Protein AF-A0A258BS62-F1 (afdb_monomer_lite)

Secondary structure (DSSP, 8-state):
-EEEEEE--TTSSSPEEEEEEE-SS-TT-EEEEE-----S----

Radius of gyration: 14.08 Å; chains: 1; bounding box: 26×21×42 Å

pLDDT: mean 81.87, std 12.54, range [49.88, 93.44]

Structure (mmCIF, N/CA/C/O backbone):
data_AF-A0A258BS62-F1
#
_entry.id   AF-A0A258BS62-F1
#
loop_
_atom_site.group_PDB
_atom_site.id
_atom_site.type_symbol
_atom_site.label_atom_id
_atom_site.label_alt_id
_atom_site.label_comp_id
_atom_site.label_asym_id
_atom_site.label_entity_id
_atom_site.label_seq_id
_atom_site.pdbx_PDB_ins_code
_atom_site.Cartn_x
_atom_site.Cartn_y
_atom_site.Cartn_z
_atom_site.occupancy
_atom_site.B_iso_or_equiv
_atom_site.auth_seq_id
_atom_site.auth_comp_id
_atom_site.auth_asym_id
_atom_site.auth_atom_id
_atom_site.pdbx_PDB_model_num
ATOM 1 N N . ASP A 1 1 ? 9.937 3.775 -7.729 1.00 87.75 1 ASP A N 1
ATOM 2 C CA . ASP A 1 1 ? 9.456 4.883 -6.873 1.00 87.75 1 ASP A CA 1
ATOM 3 C C . ASP A 1 1 ? 8.605 4.368 -5.722 1.00 87.75 1 ASP A C 1
ATOM 5 O O . ASP A 1 1 ? 8.175 3.216 -5.769 1.00 87.75 1 ASP A O 1
ATOM 9 N N . TYR A 1 2 ? 8.374 5.188 -4.691 1.00 90.00 2 TYR A N 1
ATOM 10 C CA . TYR A 1 2 ? 7.421 4.855 -3.629 1.00 90.00 2 TYR A CA 1
ATOM 11 C C . TYR A 1 2 ? 6.562 6.057 -3.233 1.00 90.00 2 TYR A C 1
ATOM 13 O O . TYR A 1 2 ? 6.998 7.204 -3.323 1.00 90.00 2 TYR A O 1
ATOM 21 N N . VAL A 1 3 ? 5.342 5.773 -2.784 1.00 91.44 3 VAL A N 1
ATOM 22 C CA . VAL A 1 3 ? 4.382 6.760 -2.281 1.00 91.44 3 VAL A CA 1
ATOM 23 C C . VAL A 1 3 ? 3.892 6.291 -0.919 1.00 91.44 3 VAL A C 1
ATOM 25 O O . VAL A 1 3 ? 3.461 5.147 -0.776 1.00 91.44 3 VAL A O 1
ATOM 28 N N . SER A 1 4 ? 3.952 7.162 0.084 1.00 91.38 4 SER A N 1
ATOM 29 C CA . SER A 1 4 ? 3.338 6.918 1.389 1.00 91.38 4 SER A CA 1
ATOM 30 C C . SER A 1 4 ? 1.920 7.484 1.414 1.00 91.38 4 SER A C 1
ATOM 32 O O . SER A 1 4 ? 1.663 8.584 0.929 1.00 91.38 4 SER A O 1
ATOM 34 N N . LEU A 1 5 ? 0.984 6.714 1.966 1.00 90.06 5 LEU A N 1
ATOM 35 C CA . LEU A 1 5 ? -0.424 7.077 2.070 1.00 90.06 5 LEU A CA 1
ATOM 36 C C . LEU A 1 5 ? -0.921 6.834 3.493 1.00 90.06 5 LEU A C 1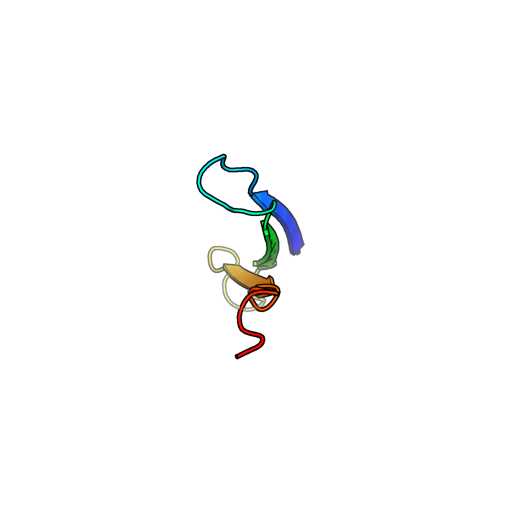
ATOM 38 O O . LEU A 1 5 ? -0.544 5.865 4.159 1.00 90.06 5 LEU A O 1
ATOM 42 N N . GLN A 1 6 ? -1.813 7.707 3.943 1.00 89.06 6 GLN A N 1
ATOM 43 C CA . GLN A 1 6 ? -2.564 7.528 5.174 1.00 89.06 6 GLN A CA 1
ATOM 44 C C . GLN A 1 6 ? -4.042 7.444 4.814 1.00 89.06 6 GLN A C 1
ATOM 46 O O . GLN A 1 6 ? -4.579 8.353 4.193 1.00 89.06 6 GLN A O 1
ATOM 51 N N . LEU A 1 7 ? -4.670 6.333 5.181 1.00 86.12 7 LEU A N 1
ATOM 52 C CA . LEU A 1 7 ? -6.101 6.120 5.037 1.00 86.12 7 LEU A CA 1
ATOM 53 C C . LEU A 1 7 ? -6.744 6.459 6.378 1.00 86.12 7 LEU A C 1
ATOM 55 O O . LEU A 1 7 ? -6.689 5.659 7.318 1.00 86.12 7 LEU A O 1
ATOM 59 N N . ASP A 1 8 ? -7.294 7.662 6.483 1.00 84.81 8 ASP A N 1
ATOM 60 C CA . ASP A 1 8 ? -8.168 8.050 7.578 1.00 84.81 8 ASP A CA 1
ATOM 61 C C . ASP A 1 8 ? -9.621 7.897 7.123 1.00 84.81 8 ASP A C 1
ATOM 63 O O . ASP A 1 8 ? -10.146 8.661 6.325 1.00 84.81 8 ASP A O 1
ATOM 67 N N . ASP A 1 9 ? -10.271 6.845 7.599 1.00 83.44 9 ASP A N 1
ATOM 68 C CA . ASP A 1 9 ? -11.699 6.653 7.397 1.00 83.44 9 ASP A CA 1
ATOM 69 C C . ASP A 1 9 ? -12.328 6.446 8.778 1.00 83.44 9 ASP A C 1
ATOM 71 O O . ASP A 1 9 ? -11.755 5.711 9.592 1.00 83.44 9 ASP A O 1
ATOM 75 N N . PRO A 1 10 ? -13.475 7.078 9.082 1.00 82.56 10 PRO A N 1
ATOM 76 C CA . PRO A 1 10 ? -14.147 6.915 10.370 1.00 82.56 10 PRO A CA 1
ATOM 77 C C . PRO A 1 10 ? -14.591 5.468 10.653 1.00 82.56 10 PRO A C 1
ATOM 79 O O . PRO A 1 10 ? -14.876 5.133 11.801 1.00 82.56 10 PRO A O 1
ATOM 82 N N . THR A 1 11 ? -14.636 4.593 9.642 1.00 84.19 11 THR A N 1
ATOM 83 C CA . THR A 1 11 ? -14.878 3.149 9.799 1.00 84.19 11 THR A CA 1
ATOM 84 C C . THR A 1 11 ? -13.656 2.384 10.313 1.00 84.19 11 THR A C 1
ATOM 86 O O . THR A 1 11 ? -13.801 1.276 10.840 1.00 84.19 11 THR A O 1
ATOM 89 N N . PHE A 1 12 ? -12.449 2.953 10.216 1.00 79.31 12 PHE A N 1
ATOM 90 C CA . PHE A 1 12 ? -11.249 2.377 10.810 1.00 79.31 12 PHE A CA 1
ATOM 91 C C . PHE A 1 12 ? -11.099 2.853 12.254 1.00 79.31 12 PHE A C 1
ATOM 93 O O . PHE A 1 12 ? -11.168 4.040 12.551 1.00 79.31 12 PHE A O 1
ATOM 100 N N . GLN A 1 13 ? -10.801 1.928 13.170 1.00 79.00 13 GLN A N 1
ATOM 101 C CA . GLN A 1 13 ? -10.542 2.292 14.572 1.00 79.00 13 GLN A CA 1
ATOM 102 C C . GLN A 1 13 ? -9.310 3.190 14.746 1.00 79.00 13 GLN A C 1
ATOM 104 O O . GLN A 1 13 ? -9.147 3.841 15.773 1.00 79.00 13 GLN A O 1
ATOM 109 N N . GLN A 1 14 ? -8.427 3.197 13.753 1.00 82.62 14 GLN A N 1
ATOM 110 C CA . GLN A 1 14 ? -7.243 4.035 13.699 1.00 82.62 14 GLN A CA 1
ATOM 111 C C . GLN A 1 14 ? -6.830 4.229 12.236 1.00 82.62 14 GLN A C 1
ATOM 113 O O . GLN A 1 14 ? -7.010 3.304 11.437 1.00 82.62 14 GLN A O 1
ATOM 118 N N . PRO A 1 15 ? -6.223 5.377 11.888 1.00 83.94 15 PRO A N 1
ATOM 119 C CA . PRO A 1 15 ? -5.703 5.608 10.548 1.00 83.94 15 PRO A CA 1
ATOM 120 C C . PRO A 1 15 ? -4.736 4.500 10.123 1.00 83.94 15 PRO A C 1
ATOM 122 O O . PRO A 1 15 ? -3.844 4.102 10.883 1.00 83.94 15 PRO A O 1
ATOM 125 N N . ILE A 1 16 ? -4.899 4.002 8.899 1.00 86.69 16 ILE A N 1
ATOM 126 C CA . ILE A 1 16 ? -4.033 2.963 8.341 1.00 86.69 16 ILE A CA 1
ATOM 127 C C . ILE A 1 16 ? -2.922 3.635 7.546 1.00 86.69 16 ILE A C 1
ATOM 129 O O . ILE A 1 16 ? -3.172 4.455 6.667 1.00 86.69 16 ILE A O 1
ATOM 133 N N . ARG A 1 17 ? -1.677 3.258 7.835 1.00 88.44 17 ARG A N 1
ATOM 134 C CA . ARG A 1 17 ? -0.521 3.681 7.044 1.00 88.44 17 ARG A CA 1
ATOM 135 C C . ARG A 1 17 ? -0.214 2.625 5.997 1.00 88.44 17 ARG A C 1
ATOM 137 O O . ARG A 1 17 ? 0.033 1.465 6.336 1.00 88.44 17 ARG A O 1
ATOM 144 N N . ALA A 1 18 ? -0.214 3.049 4.744 1.00 91.44 18 ALA A N 1
ATOM 145 C CA . ALA A 1 18 ? 0.088 2.215 3.599 1.00 91.44 18 ALA A CA 1
ATOM 146 C C . ALA A 1 18 ? 1.214 2.839 2.776 1.00 91.44 18 ALA A C 1
ATOM 148 O O . ALA A 1 18 ? 1.417 4.050 2.778 1.00 91.44 18 ALA A O 1
ATOM 149 N N . ASN A 1 19 ? 1.951 2.000 2.066 1.00 92.38 19 ASN A N 1
ATOM 150 C CA . ASN A 1 19 ? 2.988 2.428 1.146 1.00 92.38 19 ASN A CA 1
ATOM 151 C C . ASN A 1 19 ? 2.789 1.690 -0.170 1.00 92.38 19 ASN A C 1
ATOM 153 O O . ASN A 1 19 ? 2.636 0.469 -0.180 1.00 92.38 19 ASN A O 1
ATOM 157 N N . LEU A 1 20 ? 2.784 2.437 -1.265 1.00 93.44 20 LEU A N 1
ATOM 158 C CA . LEU A 1 20 ? 2.786 1.898 -2.612 1.00 93.44 20 LEU A CA 1
ATOM 159 C C . LEU A 1 20 ? 4.223 1.904 -3.124 1.00 93.44 20 LEU A C 1
ATOM 161 O O . LEU A 1 20 ? 4.864 2.953 -3.155 1.00 93.44 20 LEU A O 1
ATOM 165 N N . PHE A 1 21 ? 4.716 0.745 -3.540 1.00 93.06 21 PHE A N 1
ATOM 166 C CA . PHE A 1 21 ? 6.016 0.603 -4.188 1.00 93.06 21 PHE A CA 1
ATOM 167 C C . PHE A 1 21 ? 5.798 0.271 -5.658 1.00 93.06 21 PHE A C 1
ATOM 169 O O . PHE A 1 21 ? 5.126 -0.708 -5.980 1.00 93.06 21 PHE A O 1
ATOM 176 N N . GLN A 1 22 ? 6.329 1.100 -6.549 1.00 92.56 22 GLN A N 1
ATOM 177 C CA . GLN A 1 22 ? 6.220 0.870 -7.984 1.00 92.56 22 GLN A CA 1
ATOM 178 C C . GLN A 1 22 ? 7.106 -0.309 -8.382 1.00 92.56 22 GLN A C 1
ATOM 180 O O . GLN A 1 22 ? 8.266 -0.380 -7.963 1.00 92.56 22 GLN A O 1
ATOM 185 N N . SER A 1 23 ? 6.564 -1.214 -9.192 1.00 90.38 23 SER A N 1
ATOM 186 C CA . SER A 1 23 ? 7.299 -2.399 -9.628 1.00 90.38 23 SER A CA 1
ATOM 187 C C . SER A 1 23 ? 8.445 -2.000 -10.563 1.00 90.38 23 SER A C 1
ATOM 189 O O . SER A 1 23 ? 8.283 -1.088 -11.380 1.00 90.38 23 SER A O 1
ATOM 191 N N . PRO A 1 24 ? 9.608 -2.664 -10.463 1.00 85.06 24 PRO A N 1
ATOM 192 C CA . PRO A 1 24 ? 10.747 -2.368 -11.327 1.00 85.06 24 PRO A CA 1
ATOM 193 C C . PRO A 1 24 ? 10.497 -2.783 -12.785 1.00 85.06 24 PRO A C 1
ATOM 195 O O . PRO A 1 24 ? 10.992 -2.117 -13.691 1.00 85.06 24 PRO A O 1
ATOM 198 N N . ASP A 1 25 ? 9.693 -3.829 -13.001 1.00 88.88 25 ASP A N 1
ATOM 199 C CA . ASP A 1 25 ? 9.432 -4.402 -14.329 1.00 88.88 25 ASP A CA 1
ATOM 200 C C . ASP A 1 25 ? 8.225 -3.763 -15.034 1.00 88.88 25 ASP A C 1
ATOM 202 O O . ASP A 1 25 ? 8.193 -3.664 -16.259 1.00 88.88 25 ASP A O 1
ATOM 206 N N . ASP A 1 26 ? 7.243 -3.288 -14.264 1.00 89.44 26 ASP A N 1
ATOM 207 C CA . ASP A 1 26 ? 6.034 -2.641 -14.773 1.00 89.44 26 ASP A CA 1
ATOM 208 C C . ASP A 1 26 ? 5.717 -1.380 -13.961 1.00 89.44 26 ASP A C 1
ATOM 210 O O . ASP A 1 26 ? 5.267 -1.431 -12.816 1.00 89.44 26 ASP A O 1
ATOM 214 N N . LYS A 1 27 ? 5.911 -0.216 -14.589 1.00 83.94 27 LYS A N 1
ATOM 215 C CA . LYS A 1 27 ? 5.648 1.094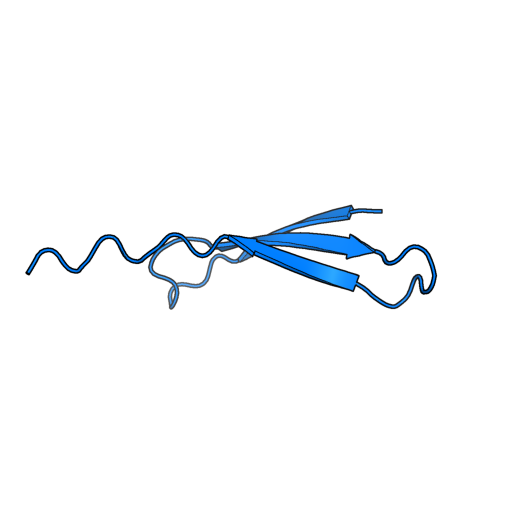 -13.976 1.00 83.94 27 LYS A CA 1
ATOM 216 C C . LYS A 1 27 ? 4.162 1.360 -13.713 1.00 83.94 27 LYS A C 1
ATOM 218 O O . LYS A 1 27 ? 3.842 2.286 -12.966 1.00 83.94 27 LYS A O 1
ATOM 223 N N . SER A 1 28 ? 3.256 0.595 -14.314 1.00 87.31 28 SER A N 1
ATOM 224 C CA . SER A 1 28 ? 1.822 0.667 -14.024 1.00 87.31 28 SER A CA 1
ATOM 225 C C . SER A 1 28 ? 1.415 -0.213 -12.838 1.00 87.31 28 SER A C 1
ATOM 227 O O . SER A 1 28 ? 0.374 0.030 -12.226 1.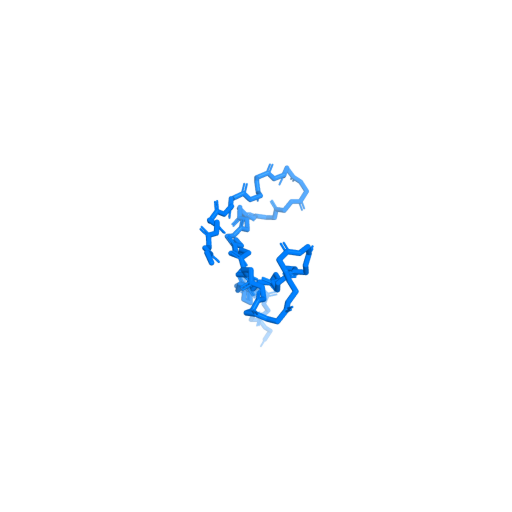00 87.31 28 SER A O 1
ATOM 229 N N . ALA A 1 29 ? 2.261 -1.174 -12.454 1.00 90.38 29 ALA A N 1
ATOM 230 C CA . ALA A 1 29 ? 2.020 -2.073 -11.339 1.00 90.38 29 ALA A CA 1
ATOM 231 C C . ALA A 1 29 ? 2.606 -1.523 -10.032 1.00 90.38 29 ALA A C 1
ATOM 233 O O . ALA A 1 29 ? 3.789 -1.183 -9.940 1.00 90.38 29 ALA A O 1
ATOM 234 N N . TRP A 1 30 ? 1.785 -1.506 -8.983 1.00 93.19 30 TRP A N 1
ATOM 235 C CA . TRP A 1 30 ? 2.174 -1.038 -7.655 1.00 93.19 30 TRP A CA 1
ATOM 236 C C . TRP A 1 30 ? 1.877 -2.095 -6.593 1.00 93.19 30 TRP A C 1
ATOM 238 O O . TRP A 1 30 ? 0.768 -2.622 -6.518 1.00 93.19 30 TRP A O 1
ATOM 248 N N . GLY A 1 31 ? 2.859 -2.375 -5.738 1.00 92.25 31 GLY A N 1
ATOM 249 C CA . GLY A 1 31 ? 2.691 -3.205 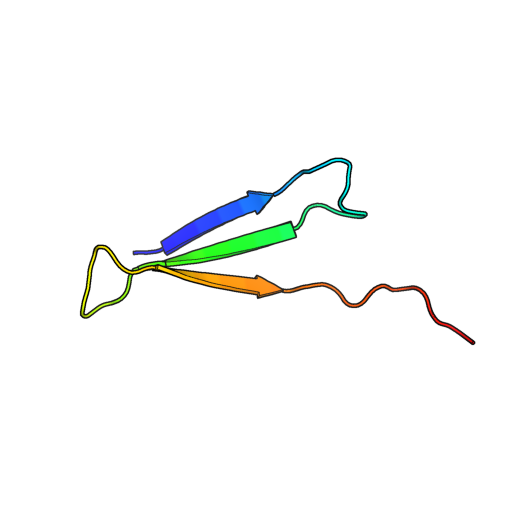-4.550 1.00 92.25 31 GLY A CA 1
ATOM 250 C C . GLY A 1 31 ? 2.199 -2.373 -3.369 1.00 92.25 31 GLY A C 1
ATOM 251 O O . GLY A 1 31 ? 2.885 -1.444 -2.944 1.00 92.25 31 GLY A O 1
ATOM 252 N N . LEU A 1 32 ? 1.025 -2.707 -2.824 1.00 91.94 32 LEU A N 1
ATOM 253 C CA . LEU A 1 32 ? 0.469 -2.077 -1.623 1.00 91.94 32 LEU A CA 1
ATOM 254 C C . LEU A 1 32 ? 0.945 -2.802 -0.364 1.00 91.94 32 LEU A C 1
ATOM 256 O O . LEU A 1 32 ? 0.542 -3.932 -0.092 1.00 91.94 32 LEU A O 1
ATOM 260 N N . HIS A 1 33 ? 1.779 -2.135 0.429 1.00 90.31 33 HIS A N 1
ATOM 261 C CA . HIS A 1 33 ? 2.294 -2.638 1.697 1.00 90.31 33 HIS A CA 1
ATOM 262 C C . HIS A 1 33 ? 1.709 -1.831 2.858 1.00 90.31 33 HIS A C 1
ATOM 264 O O . HIS A 1 33 ? 1.988 -0.641 3.012 1.00 90.31 33 HIS A O 1
ATOM 270 N N . TRP A 1 34 ? 0.927 -2.485 3.713 1.00 89.06 34 TRP A N 1
ATOM 271 C CA . TRP A 1 34 ? 0.371 -1.885 4.926 1.00 89.06 34 TRP A CA 1
ATOM 272 C C . TRP A 1 34 ? 0.587 -2.785 6.143 1.00 89.06 34 TRP A C 1
ATOM 274 O O . TRP A 1 34 ? 0.531 -4.010 6.055 1.00 89.06 34 TRP A O 1
ATOM 284 N N . ASN A 1 35 ? 0.829 -2.178 7.301 1.00 74.00 35 ASN A N 1
ATOM 285 C CA . ASN A 1 35 ? 0.888 -2.911 8.561 1.00 74.00 35 ASN A CA 1
ATOM 286 C C . ASN A 1 35 ? -0.454 -2.739 9.264 1.00 74.00 35 ASN A C 1
ATOM 288 O O . ASN A 1 35 ? -0.759 -1.659 9.772 1.00 74.00 35 ASN A O 1
ATOM 292 N N . ARG A 1 36 ? -1.266 -3.799 9.303 1.00 71.19 36 ARG A N 1
ATOM 293 C CA . ARG A 1 36 ? -2.429 -3.817 10.191 1.00 71.19 36 ARG A CA 1
ATOM 294 C C . ARG A 1 36 ? -1.920 -4.034 11.604 1.00 71.19 36 ARG A C 1
ATOM 296 O O . ARG A 1 36 ? -1.444 -5.118 11.926 1.00 71.19 36 ARG A O 1
ATOM 303 N N . LEU A 1 37 ? -2.000 -2.995 12.434 1.00 65.00 37 LEU A N 1
ATOM 304 C CA . LEU A 1 37 ? -1.779 -3.167 13.863 1.00 65.00 37 LEU A CA 1
ATOM 305 C C . LEU A 1 37 ? -2.793 -4.215 14.355 1.00 65.00 37 LEU A C 1
ATOM 307 O O . LEU A 1 37 ? -3.983 -4.084 14.047 1.00 65.00 37 LEU A O 1
ATOM 311 N N . PRO A 1 38 ? -2.346 -5.288 15.034 1.00 61.31 38 PRO A N 1
ATOM 312 C CA . PRO A 1 38 ? -3.268 -6.257 15.602 1.00 61.31 38 PRO A CA 1
ATOM 313 C C . PRO A 1 38 ? -4.217 -5.493 16.519 1.00 61.31 38 PRO A C 1
ATOM 315 O O . PRO A 1 38 ? -3.767 -4.650 17.301 1.00 61.31 38 PRO A O 1
ATOM 318 N N . LYS A 1 39 ? -5.527 -5.746 16.389 1.00 58.81 39 LYS A N 1
ATOM 319 C CA . LYS A 1 39 ? -6.530 -5.201 17.308 1.00 58.81 39 LYS A CA 1
ATOM 320 C C . LYS A 1 39 ? -6.024 -5.469 18.723 1.00 58.81 39 LYS A C 1
ATOM 322 O O . LYS A 1 39 ? -5.959 -6.620 19.146 1.00 58.81 39 LYS A O 1
ATOM 327 N N . ARG A 1 40 ? -5.627 -4.424 19.452 1.00 59.84 40 ARG A N 1
ATOM 328 C CA . ARG A 1 40 ? -5.354 -4.533 2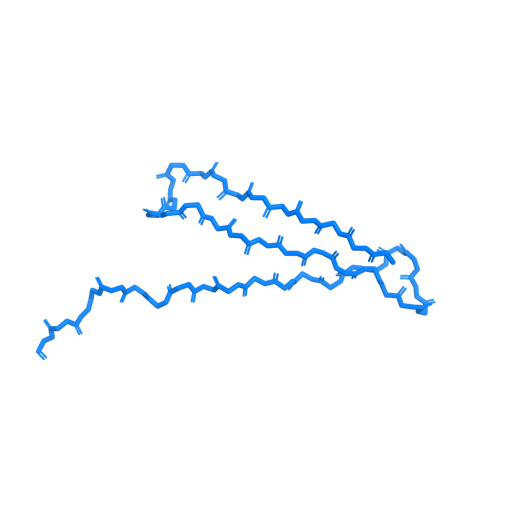0.885 1.00 59.84 40 ARG A CA 1
ATOM 329 C C . ARG A 1 40 ? -6.718 -4.681 21.556 1.00 59.84 40 ARG A C 1
ATOM 331 O O . ARG A 1 40 ? -7.299 -3.699 21.995 1.00 59.84 40 ARG A O 1
ATOM 338 N N . GLY A 1 41 ? -7.262 -5.891 21.519 1.00 60.34 41 GLY A N 1
ATOM 339 C CA . GLY A 1 41 ? -8.647 -6.148 21.889 1.00 60.34 41 GLY A CA 1
ATOM 3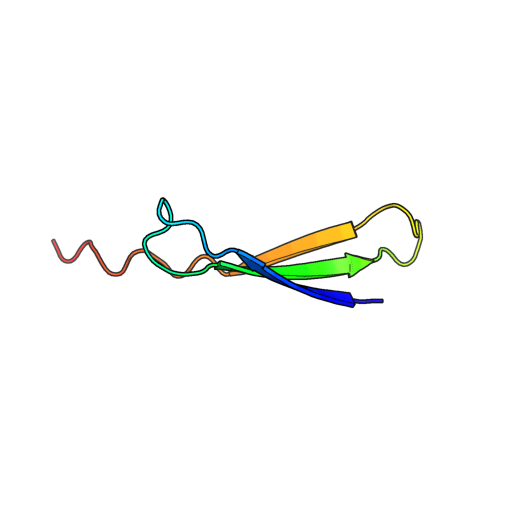40 C C . GLY A 1 41 ? -9.023 -7.619 21.811 1.00 60.34 41 GLY A C 1
ATOM 341 O O . GLY A 1 41 ? -10.029 -7.933 21.202 1.00 60.34 41 GLY A O 1
ATOM 342 N N . GLU A 1 42 ? -8.204 -8.490 22.395 1.00 54.16 42 GLU A N 1
ATOM 343 C CA . GLU A 1 42 ? -8.686 -9.704 23.065 1.00 54.16 42 GLU A CA 1
ATOM 344 C C . GLU A 1 42 ? -7.626 -10.086 24.109 1.00 54.16 42 GLU A C 1
ATOM 346 O O . GLU A 1 42 ? -6.673 -10.818 23.855 1.00 54.16 42 GLU A O 1
ATOM 351 N N . ARG A 1 43 ? -7.704 -9.430 25.272 1.00 51.75 43 ARG A N 1
ATOM 352 C CA . ARG A 1 43 ? -7.390 -10.125 26.519 1.00 51.75 43 ARG A CA 1
ATOM 353 C C . ARG A 1 43 ? -8.695 -10.827 26.877 1.00 51.75 43 ARG A C 1
ATOM 355 O O . ARG A 1 43 ? -9.599 -10.138 27.345 1.00 51.75 43 ARG A O 1
ATOM 362 N N . ASP A 1 44 ? -8.777 -12.114 26.577 1.00 49.88 44 ASP A N 1
ATOM 363 C CA . ASP A 1 44 ? -9.625 -13.051 27.317 1.00 49.88 44 ASP A CA 1
ATOM 364 C C . ASP A 1 44 ? -8.705 -13.831 28.268 1.00 49.88 44 ASP A C 1
ATOM 366 O O . ASP A 1 44 ? -7.591 -14.202 27.815 1.00 49.88 44 ASP A O 1
#

Sequence (44 aa):
DYVSLQLDDPTFQQPIRANLFQSPDDKSAWGLHWNRLPKRGERD

Foldseek 3Di:
DKDWDWDDDPVDPDIWIWMWDQDPVDNVDTDIDTDDDPPPDDPD